Protein AF-A0A838DX05-F1 (afdb_monomer_lite)

Radius of gyration: 13.43 Å; chains: 1; bounding box: 34×19×41 Å

Foldseek 3Di:
DLLVDDAQDDQVVLVVLLVVVLVVQQPDDQPDADDPVNLVVLVSSLVNHDLVCLVVLQPDRDHPPDDHPRNVVVVVSSVVSNVSSVVVNVVVVVD

Secondary structure (DSSP, 8-state):
-GGGSPSSPPHHHHHHHHHHHHHHHHT--TT----HHHHHHHHHHHHH--GGGHHHHHS-----S---HHHHHHHHHHHHHHHHHHHHHHHHHT-

pLDDT: mean 90.09, std 6.98, range [59.56, 96.19]

Structure (mmCIF, N/CA/C/O backbone):
data_AF-A0A838DX05-F1
#
_entry.id   AF-A0A838DX05-F1
#
loop_
_atom_site.group_PDB
_atom_site.id
_atom_site.type_symbol
_atom_site.label_atom_id
_atom_site.label_alt_id
_atom_site.label_comp_id
_atom_site.label_asym_id
_atom_site.label_entity_id
_atom_site.label_seq_id
_atom_site.pdbx_PDB_ins_code
_atom_site.Cartn_x
_atom_site.Cartn_y
_atom_site.Cartn_z
_atom_site.occupancy
_atom_site.B_iso_or_equiv
_atom_site.auth_seq_id
_atom_site.auth_comp_id
_atom_site.auth_asym_id
_atom_site.auth_atom_id
_atom_site.pdbx_PDB_model_num
ATOM 1 N N . VAL A 1 1 ? -11.992 6.007 -8.756 1.00 62.38 1 VAL A N 1
ATOM 2 C CA . VAL A 1 1 ? -12.985 4.919 -8.543 1.00 62.38 1 VAL A CA 1
ATOM 3 C C . VAL A 1 1 ? -12.955 4.409 -7.104 1.00 62.38 1 VAL A C 1
ATOM 5 O O . VAL A 1 1 ? -14.012 4.321 -6.505 1.00 62.38 1 VAL A O 1
ATOM 8 N N . ILE A 1 2 ? -11.781 4.172 -6.505 1.00 71.19 2 ILE A N 1
ATOM 9 C CA . ILE A 1 2 ? -11.663 3.737 -5.099 1.00 71.19 2 ILE A CA 1
ATOM 10 C C . ILE A 1 2 ? -12.052 4.812 -4.059 1.00 71.19 2 ILE A C 1
ATOM 12 O O . ILE A 1 2 ? -12.603 4.495 -3.013 1.00 71.19 2 ILE A O 1
ATOM 16 N N . GLU A 1 3 ? -11.851 6.091 -4.382 1.00 71.25 3 GLU A N 1
ATOM 17 C CA . GLU A 1 3 ? -12.221 7.250 -3.544 1.00 71.25 3 GLU A CA 1
ATOM 18 C C . GLU A 1 3 ? -13.730 7.444 -3.351 1.00 71.25 3 GLU A C 1
ATOM 20 O O . GLU A 1 3 ? -14.146 8.119 -2.417 1.00 71.25 3 GLU A O 1
ATOM 25 N N . ALA A 1 4 ? -14.553 6.868 -4.230 1.00 77.94 4 ALA A N 1
ATOM 26 C CA . ALA A 1 4 ? -16.008 6.977 -4.147 1.00 77.94 4 ALA A CA 1
ATOM 27 C C . ALA A 1 4 ? -16.625 5.938 -3.195 1.00 77.94 4 ALA A C 1
ATOM 29 O O . ALA A 1 4 ? -17.836 5.950 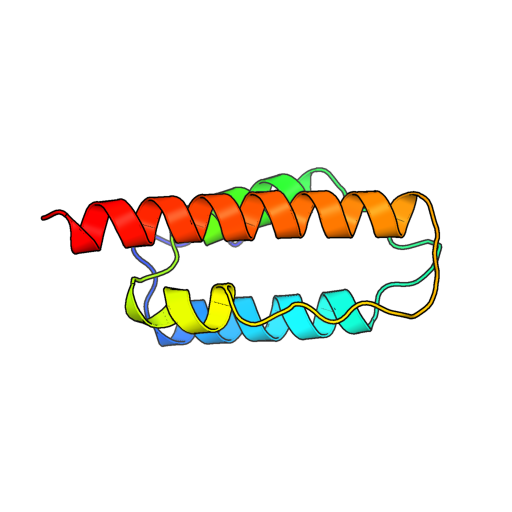-2.976 1.00 77.94 4 ALA A O 1
ATOM 30 N N . ILE A 1 5 ? -15.815 5.019 -2.658 1.00 79.50 5 ILE A N 1
ATOM 31 C CA . ILE A 1 5 ? -16.293 3.962 -1.772 1.00 79.50 5 ILE A CA 1
ATOM 32 C C . ILE A 1 5 ? -16.384 4.515 -0.342 1.00 79.50 5 ILE A C 1
ATOM 34 O O . ILE A 1 5 ? -15.372 4.998 0.176 1.00 79.50 5 ILE A O 1
ATOM 38 N N . PRO A 1 6 ? -17.555 4.429 0.318 1.00 78.62 6 PRO A N 1
ATOM 39 C CA . PRO A 1 6 ? -17.725 4.922 1.679 1.00 78.62 6 PRO A CA 1
ATOM 40 C C . PRO A 1 6 ? -16.796 4.202 2.660 1.00 78.62 6 PRO A C 1
ATOM 42 O O . PRO A 1 6 ? -16.552 2.998 2.552 1.00 78.62 6 PRO A O 1
ATOM 45 N N . THR A 1 7 ? -16.276 4.959 3.622 1.00 80.44 7 THR A N 1
ATOM 46 C CA . THR A 1 7 ? -15.392 4.467 4.680 1.00 80.44 7 THR A CA 1
ATOM 47 C C . THR A 1 7 ? -16.167 4.219 5.984 1.00 80.44 7 THR A C 1
ATOM 49 O O . THR A 1 7 ? -17.186 4.874 6.219 1.00 80.44 7 THR A O 1
ATOM 52 N N . PRO A 1 8 ? -15.696 3.304 6.858 1.00 79.94 8 PRO A N 1
ATOM 53 C CA . PRO A 1 8 ? -14.558 2.400 6.660 1.00 79.94 8 PRO A CA 1
ATOM 54 C C . PRO A 1 8 ? -14.875 1.283 5.656 1.00 79.94 8 PRO A C 1
ATOM 56 O O . PRO A 1 8 ? -16.030 0.898 5.481 1.00 79.94 8 PRO A O 1
ATOM 59 N N . TRP A 1 9 ? -13.848 0.753 4.991 1.00 90.69 9 TRP A N 1
ATOM 60 C CA . TRP A 1 9 ? -14.036 -0.385 4.094 1.00 90.69 9 TRP A CA 1
ATOM 61 C C . TRP A 1 9 ? -14.355 -1.663 4.860 1.00 90.69 9 TRP A C 1
ATOM 63 O O . TRP A 1 9 ? -13.911 -1.865 5.992 1.00 90.69 9 TRP A O 1
ATOM 73 N N . SER A 1 10 ? -15.089 -2.560 4.202 1.00 92.06 10 SER A N 1
ATOM 74 C CA . SER A 1 10 ? -15.210 -3.935 4.672 1.00 92.06 10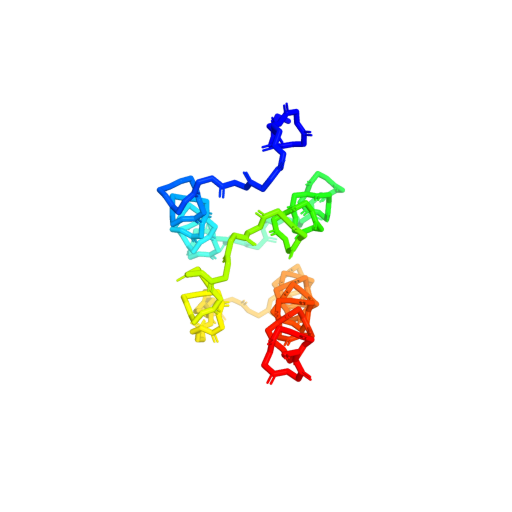 SER A CA 1
ATOM 75 C C . SER A 1 10 ? -13.852 -4.639 4.593 1.00 92.06 10 SER A C 1
ATOM 77 O O . SER A 1 10 ? -13.018 -4.313 3.745 1.00 92.06 10 SER A O 1
ATOM 79 N N . GLN A 1 11 ? -13.646 -5.640 5.452 1.00 92.88 11 GLN A N 1
ATOM 80 C CA . GLN A 1 11 ? -12.444 -6.480 5.415 1.00 92.88 11 GLN A CA 1
ATOM 81 C C . GLN A 1 11 ? -12.226 -7.079 4.021 1.00 92.88 11 GLN A C 1
ATOM 83 O O . GLN A 1 11 ? -11.144 -6.953 3.463 1.00 92.88 11 GLN A O 1
ATOM 88 N N . HIS A 1 12 ? -13.283 -7.640 3.426 1.00 93.00 12 HIS A N 1
ATOM 89 C CA . HIS A 1 12 ? -13.211 -8.240 2.096 1.00 93.00 12 HIS A CA 1
ATOM 90 C C . HIS A 1 12 ? -12.683 -7.261 1.040 1.00 93.00 12 HIS A C 1
ATOM 92 O O . HIS A 1 12 ? -11.826 -7.623 0.239 1.00 93.00 12 HIS A O 1
ATOM 98 N N . LEU A 1 13 ? -13.157 -6.011 1.054 1.00 93.00 13 LEU A N 1
ATOM 99 C CA . LEU A 1 13 ? -12.666 -4.999 0.126 1.00 93.00 13 LEU A CA 1
ATOM 100 C C . LEU A 1 13 ? -11.198 -4.649 0.398 1.00 93.00 13 LEU A C 1
ATOM 102 O O . LEU A 1 13 ? -10.417 -4.539 -0.544 1.00 93.00 13 LEU A O 1
ATOM 106 N N . GLY A 1 14 ? -10.818 -4.499 1.669 1.00 94.06 14 GLY A N 1
ATOM 107 C CA . GLY A 1 14 ? -9.432 -4.244 2.057 1.00 94.06 14 GLY A CA 1
ATOM 108 C C . GLY A 1 14 ? -8.475 -5.325 1.555 1.00 94.06 14 GLY A C 1
ATOM 109 O O . GLY A 1 14 ? -7.469 -5.003 0.923 1.00 94.06 14 GLY A O 1
ATOM 110 N N . ASP A 1 15 ? -8.833 -6.592 1.757 1.00 94.50 15 ASP A N 1
ATOM 111 C CA . ASP A 1 15 ? -8.043 -7.746 1.325 1.00 94.50 15 ASP A CA 1
ATOM 112 C C . ASP A 1 15 ? -7.901 -7.789 -0.203 1.00 94.50 15 ASP A C 1
ATOM 114 O O . ASP A 1 15 ? -6.791 -7.922 -0.720 1.00 94.50 15 ASP A O 1
ATOM 118 N N . VAL A 1 16 ? -9.002 -7.588 -0.939 1.00 94.31 16 VAL A N 1
ATOM 119 C CA . VAL A 1 16 ? -8.991 -7.541 -2.411 1.00 94.31 16 VAL A CA 1
ATOM 120 C C . VAL A 1 16 ? -8.119 -6.395 -2.927 1.00 94.31 16 VAL A C 1
ATOM 122 O O . VAL A 1 16 ? -7.355 -6.582 -3.874 1.00 94.31 16 VAL A O 1
ATOM 125 N N . CYS A 1 17 ? -8.188 -5.211 -2.313 1.00 93.12 17 CYS A N 1
ATOM 126 C CA . CYS A 1 17 ? -7.359 -4.078 -2.720 1.00 93.12 17 CYS A CA 1
ATOM 127 C C . CYS A 1 17 ? -5.868 -4.320 -2.452 1.00 93.12 17 CYS A C 1
ATOM 129 O O . CYS A 1 17 ? -5.037 -3.954 -3.284 1.00 93.12 17 CYS A O 1
ATOM 131 N N . LEU A 1 18 ? -5.516 -4.933 -1.318 1.00 95.19 18 LEU A N 1
ATOM 132 C CA . LEU A 1 18 ? -4.129 -5.278 -0.998 1.00 95.19 18 LEU A CA 1
ATOM 133 C C . LEU A 1 18 ? -3.575 -6.346 -1.946 1.00 95.19 18 LEU A C 1
ATOM 135 O O . LEU A 1 18 ? -2.449 -6.205 -2.421 1.00 95.19 18 LEU A O 1
ATOM 139 N N . ASP A 1 19 ? -4.361 -7.375 -2.257 1.00 95.25 19 ASP A N 1
ATOM 140 C CA . ASP A 1 19 ? -3.983 -8.420 -3.212 1.00 95.25 19 ASP A CA 1
ATOM 141 C C . ASP A 1 19 ? -3.794 -7.853 -4.628 1.00 95.25 19 ASP A C 1
ATOM 143 O O . ASP A 1 19 ? -2.764 -8.083 -5.264 1.00 95.25 19 ASP A O 1
ATOM 147 N N . ALA A 1 20 ? -4.733 -7.026 -5.098 1.00 93.81 20 ALA A N 1
ATOM 148 C CA . ALA A 1 20 ? -4.622 -6.356 -6.392 1.00 93.81 20 ALA A CA 1
ATOM 149 C C . ALA A 1 20 ? -3.381 -5.453 -6.469 1.00 93.81 20 ALA A C 1
ATOM 151 O O . ALA A 1 20 ? -2.678 -5.450 -7.480 1.00 93.81 20 ALA A O 1
ATOM 152 N N . LEU A 1 21 ? -3.077 -4.720 -5.394 1.00 94.50 21 LEU A N 1
ATOM 153 C CA . LEU A 1 21 ? -1.881 -3.884 -5.315 1.00 94.50 21 LEU A CA 1
ATOM 154 C C . LEU A 1 21 ? -0.596 -4.726 -5.348 1.00 94.50 21 LEU A C 1
ATOM 156 O O . LEU A 1 21 ? 0.342 -4.361 -6.053 1.00 94.50 21 LEU A O 1
ATOM 160 N N . ARG A 1 22 ? -0.547 -5.861 -4.635 1.00 95.12 22 ARG A N 1
ATOM 161 C CA . ARG A 1 22 ? 0.610 -6.778 -4.665 1.00 95.12 22 ARG A CA 1
ATOM 162 C C . ARG A 1 22 ? 0.847 -7.315 -6.069 1.00 95.12 22 ARG A C 1
ATOM 164 O O . ARG A 1 22 ? 1.969 -7.238 -6.561 1.00 95.12 22 ARG A O 1
ATOM 171 N N . LYS A 1 23 ? -0.211 -7.795 -6.724 1.00 94.62 23 LYS A N 1
ATOM 172 C CA . LYS A 1 23 ? -0.153 -8.281 -8.108 1.00 94.62 23 LYS A CA 1
ATOM 173 C C . LYS A 1 23 ? 0.348 -7.200 -9.057 1.00 94.62 23 LYS A C 1
ATOM 175 O O . LYS A 1 23 ? 1.284 -7.445 -9.805 1.00 94.62 23 LYS A O 1
ATOM 180 N N . HIS A 1 24 ? -0.193 -5.988 -8.947 1.00 93.62 24 HIS A N 1
ATOM 181 C CA . HIS A 1 24 ? 0.246 -4.872 -9.777 1.00 93.62 24 HIS A CA 1
ATOM 182 C C . HIS A 1 24 ? 1.739 -4.570 -9.609 1.00 93.62 24 HIS A C 1
ATOM 184 O O . HIS A 1 24 ? 2.432 -4.369 -10.600 1.00 93.62 24 HIS A O 1
ATOM 190 N N . ILE A 1 25 ? 2.250 -4.5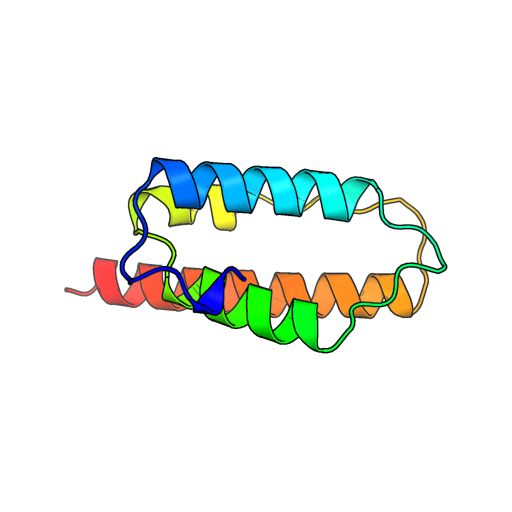71 -8.372 1.00 93.56 25 ILE A N 1
ATOM 191 C CA . ILE A 1 25 ? 3.667 -4.293 -8.098 1.00 93.56 25 ILE A CA 1
ATOM 192 C C . ILE A 1 25 ? 4.586 -5.353 -8.714 1.00 93.56 25 ILE A C 1
ATOM 194 O O . ILE A 1 25 ? 5.646 -5.012 -9.236 1.00 93.56 25 ILE A O 1
ATOM 198 N N . LEU A 1 26 ? 4.183 -6.623 -8.675 1.00 93.81 26 LEU A N 1
ATOM 199 C CA . LEU A 1 26 ? 4.939 -7.725 -9.275 1.00 93.81 26 LEU A CA 1
ATOM 200 C C . LEU A 1 26 ? 4.999 -7.646 -10.807 1.00 93.81 26 LEU A C 1
ATOM 202 O O . LEU A 1 26 ? 5.936 -8.168 -11.406 1.00 93.81 26 LEU A O 1
ATOM 206 N N . GLU A 1 27 ? 4.029 -6.985 -11.432 1.00 93.25 27 GLU A N 1
ATOM 207 C CA . GLU A 1 27 ? 3.942 -6.807 -12.884 1.00 93.25 27 GLU A CA 1
ATOM 208 C C . GLU A 1 27 ? 4.631 -5.523 -13.382 1.00 93.25 27 GLU A C 1
ATOM 210 O O . GLU A 1 27 ? 4.639 -5.261 -14.584 1.00 93.25 27 GLU A O 1
ATOM 215 N N . LEU A 1 28 ? 5.216 -4.714 -12.488 1.00 92.38 28 LEU A N 1
ATOM 216 C CA . LEU A 1 28 ? 5.869 -3.459 -12.867 1.00 92.38 28 LEU A CA 1
ATOM 217 C C . LEU A 1 28 ? 7.099 -3.695 -13.751 1.00 92.38 28 LEU A C 1
ATOM 219 O O . LEU A 1 28 ? 7.990 -4.486 -13.438 1.00 92.38 28 LEU A O 1
ATOM 223 N N . ASP A 1 29 ? 7.201 -2.898 -14.808 1.00 89.88 29 ASP A N 1
ATOM 224 C CA . ASP A 1 29 ? 8.352 -2.848 -15.705 1.00 89.88 29 ASP A CA 1
ATOM 225 C C . ASP A 1 29 ? 9.071 -1.484 -15.648 1.00 89.88 29 ASP A C 1
ATOM 227 O O . ASP A 1 29 ? 8.791 -0.617 -14.815 1.00 89.88 29 ASP A O 1
ATOM 231 N N . ASP A 1 30 ? 10.038 -1.278 -16.541 1.00 86.12 30 ASP A N 1
ATOM 232 C CA . ASP A 1 30 ? 10.805 -0.037 -16.658 1.00 86.12 30 ASP A CA 1
ATOM 233 C C . ASP A 1 30 ? 9.977 1.169 -17.147 1.00 86.12 30 ASP A C 1
ATOM 235 O O . ASP A 1 30 ? 10.392 2.318 -16.964 1.00 86.12 30 ASP A O 1
ATOM 239 N N . LYS A 1 31 ? 8.792 0.930 -17.716 1.00 86.88 31 LYS A N 1
ATOM 240 C CA . LYS A 1 31 ? 7.859 1.953 -18.219 1.00 86.88 31 LYS A CA 1
ATOM 241 C C . LYS A 1 31 ? 6.738 2.271 -17.234 1.00 86.88 31 LYS A C 1
ATOM 243 O O . LYS A 1 31 ? 6.037 3.271 -17.402 1.00 86.88 31 LYS A O 1
ATOM 248 N N . SER A 1 32 ? 6.585 1.461 -16.196 1.00 88.38 32 SER A N 1
ATOM 249 C CA . SER A 1 32 ? 5.519 1.562 -15.207 1.00 88.38 32 SER A CA 1
ATOM 250 C C . SER A 1 32 ? 5.780 2.695 -14.213 1.00 88.38 32 SER A C 1
ATOM 252 O O . SER A 1 32 ? 6.238 2.478 -13.094 1.00 88.38 32 SER A O 1
ATOM 254 N N . TYR A 1 33 ? 5.503 3.938 -14.605 1.00 87.69 33 TYR A N 1
ATOM 255 C CA . TYR A 1 33 ? 5.628 5.101 -13.722 1.00 87.69 33 TYR A CA 1
ATOM 256 C C . TYR A 1 33 ? 4.365 5.301 -12.859 1.00 87.69 33 TYR A C 1
ATOM 258 O O . TYR A 1 33 ? 3.257 5.303 -13.408 1.00 87.69 33 TYR A O 1
ATO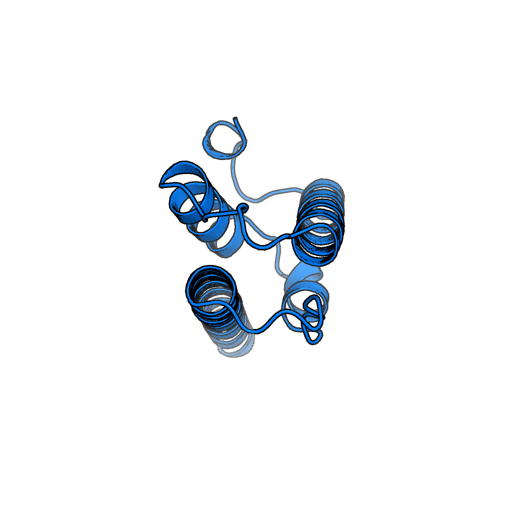M 266 N N . PRO A 1 34 ? 4.487 5.520 -11.532 1.00 86.19 34 PRO A N 1
ATOM 267 C CA . PRO A 1 34 ? 3.331 5.809 -10.693 1.00 86.19 34 PRO A CA 1
ATOM 268 C C . PRO A 1 34 ? 2.778 7.197 -11.036 1.00 86.19 34 PRO A C 1
ATOM 270 O O . PRO A 1 34 ? 3.389 8.231 -10.770 1.00 86.19 34 PRO A O 1
ATOM 273 N N . THR A 1 35 ? 1.603 7.228 -11.660 1.00 87.88 35 THR A N 1
ATOM 274 C CA . THR A 1 35 ? 0.887 8.472 -11.964 1.00 87.88 35 THR A CA 1
ATOM 275 C C . THR A 1 35 ? 0.247 9.066 -10.704 1.00 87.88 35 THR A C 1
ATOM 277 O O . THR A 1 35 ? 0.145 8.409 -9.666 1.00 87.88 35 THR A O 1
ATOM 280 N N . GLY A 1 36 ? -0.264 10.301 -10.791 1.00 85.19 36 GLY A N 1
ATOM 281 C CA . GLY A 1 36 ? -0.966 10.947 -9.670 1.00 85.19 36 GLY A CA 1
ATOM 282 C C . GLY A 1 36 ? -2.152 10.135 -9.124 1.00 85.19 36 GLY A C 1
ATOM 283 O O . GLY A 1 36 ? -2.428 10.176 -7.927 1.00 85.19 36 GLY A O 1
ATOM 284 N N . HIS A 1 37 ? -2.793 9.315 -9.964 1.00 86.75 37 HIS A N 1
ATOM 285 C CA . HIS A 1 37 ? -3.878 8.422 -9.548 1.00 86.75 37 HIS A CA 1
ATOM 286 C C . HIS A 1 37 ? -3.426 7.381 -8.519 1.00 86.75 37 HIS A C 1
ATOM 288 O O . HIS A 1 37 ? -4.178 7.058 -7.602 1.00 86.75 37 HIS A O 1
ATOM 294 N N . TRP A 1 38 ? -2.192 6.883 -8.631 1.00 89.50 38 TRP A N 1
ATOM 295 C CA . TRP A 1 38 ? -1.643 5.938 -7.663 1.00 89.50 38 TRP A CA 1
ATOM 296 C C . TRP A 1 38 ? -1.385 6.599 -6.320 1.00 89.50 38 TRP A C 1
ATOM 298 O O . TRP A 1 38 ? -1.724 6.030 -5.287 1.00 89.50 38 TRP A O 1
ATOM 308 N N . GLN A 1 39 ? -0.866 7.828 -6.313 1.00 86.88 39 GLN A N 1
ATOM 309 C CA . GLN A 1 39 ? -0.677 8.581 -5.075 1.00 86.88 39 GLN A CA 1
ATOM 310 C C . GLN A 1 39 ? -2.001 8.785 -4.321 1.00 86.88 39 GLN A C 1
ATOM 312 O O . GLN A 1 39 ? -2.048 8.616 -3.097 1.00 86.88 39 GLN A O 1
ATOM 317 N N . MET A 1 40 ? -3.077 9.103 -5.046 1.00 89.56 40 MET A N 1
ATOM 318 C CA . MET A 1 40 ? -4.414 9.209 -4.462 1.00 89.56 40 MET A CA 1
ATOM 319 C C . MET A 1 40 ? -4.893 7.852 -3.937 1.00 89.56 40 MET A C 1
ATOM 321 O O . MET A 1 40 ? -5.261 7.756 -2.769 1.00 89.56 40 MET A O 1
ATOM 325 N N . ALA A 1 41 ? -4.773 6.786 -4.737 1.00 90.62 41 ALA A N 1
ATOM 326 C CA . ALA A 1 41 ? -5.158 5.435 -4.334 1.00 90.62 41 ALA A CA 1
ATOM 327 C C . ALA A 1 41 ? -4.434 4.967 -3.060 1.00 90.62 41 ALA A C 1
ATOM 329 O O . ALA A 1 41 ? -5.091 4.498 -2.132 1.00 90.62 41 ALA A O 1
ATOM 330 N N . PHE A 1 42 ? -3.113 5.160 -2.959 1.00 92.50 42 PHE A N 1
ATOM 331 C CA . PHE A 1 42 ? -2.339 4.835 -1.756 1.00 92.50 42 PHE A CA 1
ATOM 332 C C . PHE A 1 42 ? -2.843 5.582 -0.525 1.00 92.50 42 PHE A C 1
ATOM 334 O O . PHE A 1 42 ? -3.000 4.987 0.541 1.00 92.50 42 PHE A O 1
ATOM 341 N N . THR A 1 43 ? -3.116 6.879 -0.671 1.00 91.00 43 THR A N 1
ATOM 342 C CA . THR A 1 43 ? -3.618 7.712 0.427 1.00 91.00 43 THR A CA 1
ATOM 343 C C . THR A 1 43 ? -5.005 7.248 0.870 1.00 91.00 43 THR A C 1
ATOM 345 O O . THR A 1 43 ? -5.233 7.043 2.062 1.00 91.00 43 THR A O 1
ATOM 348 N N . THR A 1 44 ? -5.918 7.009 -0.075 1.00 91.94 44 THR A N 1
ATOM 349 C CA . THR A 1 44 ? -7.267 6.506 0.211 1.00 91.94 44 THR A CA 1
ATOM 350 C C . THR A 1 44 ? -7.214 5.143 0.890 1.00 91.94 44 THR A C 1
ATOM 352 O O . THR A 1 44 ? -7.822 4.975 1.942 1.00 91.94 44 THR A O 1
ATOM 355 N N . MET A 1 45 ? -6.451 4.188 0.346 1.00 93.12 45 MET A N 1
ATOM 356 C CA . MET A 1 45 ? -6.284 2.857 0.937 1.00 93.12 45 MET A CA 1
ATOM 357 C C . MET A 1 45 ? -5.739 2.951 2.363 1.00 93.12 45 MET A C 1
ATOM 359 O O . MET A 1 45 ? -6.299 2.348 3.276 1.00 93.12 45 MET A O 1
ATOM 363 N N . ALA A 1 46 ? -4.690 3.749 2.584 1.00 93.12 46 ALA A N 1
ATOM 364 C CA . ALA A 1 46 ? -4.082 3.898 3.902 1.00 93.12 46 ALA A CA 1
ATOM 365 C C . ALA A 1 46 ? -5.071 4.409 4.958 1.00 93.12 46 ALA A C 1
ATOM 367 O O . ALA A 1 46 ? -4.958 4.010 6.113 1.00 93.12 46 ALA A O 1
ATOM 368 N N . LEU A 1 47 ? -6.033 5.259 4.586 1.00 91.50 47 LEU A N 1
ATOM 369 C CA . LEU A 1 47 ? -7.045 5.809 5.496 1.00 91.50 47 LEU A CA 1
ATOM 370 C C . LEU A 1 47 ? -8.288 4.921 5.634 1.00 91.50 47 LEU A C 1
ATOM 372 O O . LEU A 1 47 ? -8.897 4.887 6.700 1.00 91.50 47 LEU A O 1
ATOM 376 N N . ALA A 1 48 ? -8.666 4.214 4.571 1.00 92.56 48 ALA A N 1
ATOM 377 C CA . ALA A 1 48 ? -9.919 3.473 4.498 1.00 92.56 48 ALA A CA 1
ATOM 378 C C . ALA A 1 48 ? -9.811 2.008 4.945 1.00 92.56 48 ALA A C 1
ATOM 380 O O . ALA A 1 48 ? -10.828 1.426 5.329 1.00 92.56 48 ALA A O 1
ATOM 381 N N . LEU A 1 49 ? -8.604 1.422 4.921 1.00 93.94 49 LEU A N 1
ATOM 382 C CA . LEU A 1 49 ? -8.379 0.035 5.336 1.00 93.94 49 LEU A CA 1
ATOM 383 C C . LEU A 1 49 ? -8.870 -0.197 6.777 1.00 93.94 49 LEU A C 1
ATOM 385 O O . LEU A 1 49 ? -8.539 0.610 7.660 1.00 93.94 49 LEU A O 1
ATOM 389 N N . PRO A 1 50 ? -9.627 -1.278 7.034 1.00 93.69 50 PRO A N 1
ATOM 390 C CA . PRO A 1 50 ? -10.023 -1.649 8.384 1.00 93.69 50 PRO A CA 1
ATOM 391 C C . PRO A 1 50 ? -8.830 -2.232 9.165 1.00 93.69 50 PRO A C 1
ATOM 393 O O . PRO A 1 50 ? -7.879 -2.724 8.548 1.00 93.69 50 PRO A O 1
ATOM 396 N N . PRO A 1 51 ? -8.873 -2.229 10.512 1.00 93.62 51 PRO A N 1
ATOM 397 C CA . PRO A 1 51 ? -7.770 -2.720 11.346 1.00 93.62 51 PRO A CA 1
ATOM 398 C C . PRO A 1 51 ? -7.385 -4.177 11.073 1.00 93.62 51 PRO A C 1
ATOM 400 O O . PRO A 1 51 ? -6.211 -4.529 11.139 1.00 93.62 51 PRO A O 1
ATOM 403 N N . THR A 1 52 ? -8.355 -5.008 10.684 1.00 94.38 52 THR A N 1
ATOM 404 C CA . THR A 1 52 ? -8.1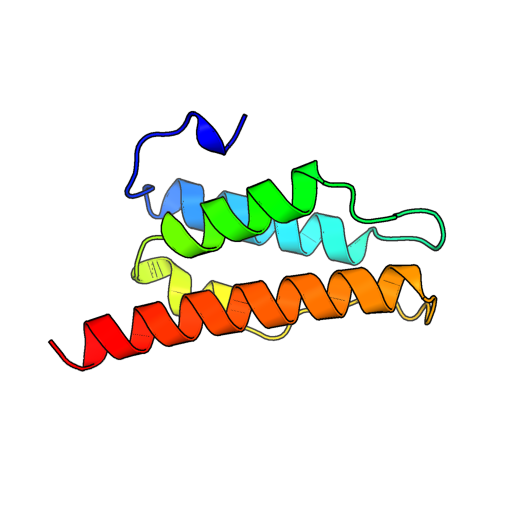38 -6.417 10.322 1.00 94.38 52 THR A CA 1
ATOM 405 C C . THR A 1 52 ? -7.186 -6.605 9.138 1.00 94.38 52 THR A C 1
ATOM 407 O O . THR A 1 52 ? -6.586 -7.666 9.013 1.00 94.38 52 THR A O 1
ATOM 410 N N . CYS A 1 53 ? -6.991 -5.584 8.298 1.00 95.69 53 CYS A N 1
ATOM 411 C CA . CYS A 1 53 ? -6.085 -5.641 7.151 1.00 95.69 53 CYS A CA 1
ATOM 412 C C . CYS A 1 53 ? -4.684 -5.062 7.446 1.00 95.69 53 CYS A C 1
ATOM 414 O O . CYS A 1 53 ? -3.828 -5.050 6.559 1.00 95.69 53 CYS A O 1
ATOM 416 N N . PHE A 1 54 ? -4.423 -4.539 8.651 1.00 94.81 54 PHE A N 1
ATOM 417 C CA . PHE A 1 54 ? -3.168 -3.833 8.950 1.00 94.81 54 PHE A CA 1
ATOM 418 C C . PHE A 1 54 ? -1.941 -4.741 8.901 1.00 94.81 54 PHE A C 1
ATOM 420 O O . PHE A 1 54 ? -0.914 -4.338 8.351 1.00 94.81 54 PHE A O 1
ATOM 427 N N . GLU A 1 55 ? -2.053 -5.967 9.413 1.00 94.38 55 GLU A N 1
ATOM 428 C CA . GLU A 1 55 ? -0.974 -6.954 9.337 1.00 94.38 55 GLU A CA 1
ATOM 429 C C . GLU A 1 55 ? -0.641 -7.284 7.877 1.00 94.38 55 GLU A C 1
ATOM 431 O O . GLU A 1 55 ? 0.512 -7.175 7.457 1.00 94.38 55 GLU A O 1
ATOM 436 N N . ALA A 1 56 ? -1.664 -7.572 7.065 1.00 94.25 56 ALA A N 1
ATOM 437 C CA . ALA A 1 56 ? -1.508 -7.883 5.645 1.00 94.25 56 ALA A CA 1
ATOM 438 C C . ALA A 1 56 ? -0.887 -6.725 4.841 1.00 94.25 56 ALA A C 1
ATOM 440 O O . ALA A 1 56 ? -0.115 -6.953 3.905 1.00 94.25 56 ALA A O 1
ATOM 441 N N . ALA A 1 57 ? -1.180 -5.476 5.212 1.00 94.69 57 ALA A N 1
ATOM 442 C CA . ALA A 1 57 ? -0.593 -4.292 4.590 1.00 94.69 57 ALA A CA 1
ATOM 443 C C . ALA A 1 57 ? 0.894 -4.088 4.946 1.00 94.69 57 ALA A C 1
ATOM 445 O O . ALA A 1 57 ? 1.624 -3.466 4.170 1.00 94.69 57 ALA A O 1
ATOM 446 N N . GLN A 1 58 ? 1.352 -4.603 6.093 1.00 93.25 58 GLN A N 1
ATOM 447 C CA . GLN A 1 58 ? 2.733 -4.461 6.572 1.00 93.25 58 GLN A CA 1
ATOM 448 C C . GLN A 1 58 ? 3.659 -5.613 6.187 1.00 93.25 58 GLN A C 1
ATOM 450 O O . GLN A 1 58 ? 4.878 -5.452 6.273 1.00 93.25 58 GLN A O 1
ATOM 455 N N . VAL A 1 59 ? 3.117 -6.744 5.723 1.00 93.12 59 VAL A N 1
ATOM 456 C CA . VAL A 1 59 ? 3.931 -7.827 5.155 1.00 93.12 59 VAL A CA 1
ATOM 457 C C . VAL A 1 59 ? 4.839 -7.254 4.055 1.00 93.12 59 VAL A C 1
ATOM 459 O O . VAL A 1 59 ? 4.330 -6.507 3.207 1.00 93.12 59 VAL A O 1
ATOM 462 N N . PRO A 1 60 ? 6.146 -7.601 4.037 1.00 92.94 60 PRO A N 1
ATOM 463 C CA . PRO A 1 60 ? 7.097 -7.104 3.052 1.00 92.94 60 PRO A CA 1
ATOM 464 C C . PRO A 1 60 ? 6.559 -7.150 1.620 1.00 92.94 60 PRO A C 1
ATOM 466 O O . PRO A 1 60 ? 5.859 -8.082 1.213 1.00 92.94 60 PRO A O 1
ATOM 469 N N . TRP A 1 61 ? 6.867 -6.099 0.869 1.00 93.94 61 TRP A N 1
ATOM 470 C CA . TRP A 1 61 ? 6.447 -5.950 -0.517 1.00 93.94 61 TRP A CA 1
ATOM 471 C C . TRP A 1 61 ? 7.581 -6.412 -1.420 1.00 93.94 61 TRP A C 1
ATOM 473 O O . TRP A 1 61 ? 8.692 -5.881 -1.354 1.00 93.94 61 TRP A O 1
ATOM 483 N N . GLU A 1 62 ? 7.296 -7.416 -2.237 1.00 93.69 62 GLU A N 1
ATOM 484 C CA . GLU A 1 62 ? 8.211 -7.885 -3.267 1.00 93.69 62 GLU A CA 1
ATOM 485 C C . GLU A 1 62 ? 8.145 -6.951 -4.470 1.00 93.69 62 GLU A C 1
ATOM 487 O O . GLU A 1 62 ? 7.078 -6.458 -4.828 1.00 93.69 62 GLU A O 1
ATOM 492 N N . PHE A 1 63 ? 9.299 -6.699 -5.079 1.00 91.94 63 PHE A N 1
ATOM 493 C CA . PHE A 1 63 ? 9.417 -5.881 -6.278 1.00 91.94 63 PHE A CA 1
ATOM 494 C C . PHE A 1 63 ? 10.207 -6.653 -7.335 1.00 91.94 63 PHE A C 1
ATOM 496 O O . PHE A 1 63 ? 11.126 -7.398 -6.976 1.00 91.94 63 PHE A O 1
ATOM 503 N N . PRO A 1 64 ? 9.925 -6.425 -8.625 1.00 90.00 64 PRO A N 1
ATOM 504 C CA . PRO A 1 64 ? 10.747 -6.928 -9.715 1.00 90.00 64 PRO A CA 1
ATOM 505 C C . PRO A 1 64 ? 12.217 -6.517 -9.552 1.00 90.00 64 PRO A C 1
ATOM 507 O O . PRO A 1 64 ? 12.536 -5.453 -9.016 1.00 90.00 64 PRO A O 1
ATOM 510 N N . VAL A 1 65 ? 13.131 -7.353 -10.052 1.00 80.75 65 VAL A N 1
ATOM 511 C CA . VAL A 1 65 ? 14.594 -7.179 -9.897 1.00 80.75 65 VAL A CA 1
ATOM 512 C C . VAL A 1 65 ? 15.115 -5.904 -10.593 1.00 80.75 65 VAL A C 1
ATOM 514 O O . VAL A 1 65 ? 16.208 -5.414 -10.299 1.00 80.75 65 VAL A O 1
ATOM 517 N N . HIS A 1 66 ? 14.325 -5.311 -11.489 1.00 76.88 66 HIS A N 1
ATOM 518 C CA . HIS A 1 66 ? 14.678 -4.094 -12.211 1.00 76.88 66 HIS A CA 1
ATOM 519 C C . HIS A 1 66 ? 14.885 -2.904 -11.263 1.00 76.88 66 HIS A C 1
ATOM 521 O O . HIS A 1 66 ? 13.979 -2.464 -10.560 1.00 76.88 66 HIS A O 1
ATOM 527 N N . THR A 1 67 ? 16.093 -2.338 -11.267 1.00 74.25 67 THR A N 1
ATOM 528 C CA . THR A 1 67 ? 16.438 -1.185 -10.422 1.00 74.25 67 THR A CA 1
ATOM 529 C C . THR A 1 67 ? 16.442 0.093 -11.257 1.00 74.25 67 THR A C 1
ATOM 531 O O . THR A 1 67 ? 17.491 0.641 -11.581 1.00 74.25 67 THR A O 1
ATOM 534 N N . THR A 1 68 ? 15.251 0.555 -11.637 1.00 87.50 68 THR A N 1
ATOM 535 C CA . THR A 1 68 ? 15.051 1.831 -12.344 1.00 87.50 68 THR A CA 1
ATOM 536 C C . THR A 1 68 ? 14.658 2.944 -11.368 1.00 87.50 68 THR A C 1
ATOM 538 O O . THR A 1 68 ? 14.234 2.682 -10.238 1.00 87.50 68 THR A O 1
ATOM 541 N N . TRP A 1 69 ? 14.778 4.210 -11.782 1.00 88.94 69 TRP A N 1
ATOM 542 C CA . TRP A 1 69 ? 14.305 5.342 -10.972 1.00 88.94 69 TRP A CA 1
ATOM 543 C C . TRP A 1 69 ? 12.791 5.259 -10.709 1.00 88.94 69 TRP A C 1
ATOM 545 O O . TRP A 1 69 ? 12.337 5.552 -9.605 1.00 88.94 69 TRP A O 1
ATOM 555 N N . GLN A 1 70 ? 12.023 4.771 -11.682 1.00 89.62 70 GLN A N 1
ATOM 556 C CA . GLN A 1 70 ? 10.590 4.501 -11.575 1.00 89.62 70 GLN A CA 1
ATOM 557 C C . GLN A 1 70 ? 10.307 3.482 -10.463 1.00 89.62 70 GLN A C 1
ATOM 559 O O . GLN A 1 70 ? 9.442 3.714 -9.619 1.00 89.62 70 GLN A O 1
ATOM 564 N N . MET A 1 71 ? 11.093 2.402 -10.390 1.00 91.69 71 MET A N 1
ATOM 565 C CA . MET A 1 71 ? 10.973 1.410 -9.319 1.00 91.69 71 MET A CA 1
ATOM 566 C C . MET A 1 71 ? 11.255 2.019 -7.937 1.00 91.69 71 MET A C 1
ATOM 568 O O . MET A 1 71 ? 10.601 1.676 -6.953 1.00 91.69 71 MET A O 1
ATOM 572 N N . GLN A 1 72 ? 12.195 2.966 -7.845 1.00 91.56 72 GLN A N 1
ATOM 573 C CA . GLN A 1 72 ? 12.438 3.698 -6.597 1.00 91.56 72 GLN A CA 1
ATOM 574 C C . GLN A 1 72 ? 11.240 4.571 -6.197 1.00 91.56 72 GLN A C 1
ATOM 576 O O . GLN A 1 72 ? 10.919 4.644 -5.012 1.00 91.56 72 GLN A O 1
ATOM 581 N N . GLN A 1 73 ? 10.531 5.178 -7.157 1.00 92.75 73 GLN A N 1
ATOM 582 C CA . GLN A 1 73 ? 9.294 5.914 -6.861 1.00 92.75 73 GLN A CA 1
ATOM 583 C C . GLN A 1 73 ? 8.216 4.992 -6.282 1.00 92.75 73 GLN A C 1
ATOM 585 O O . GLN A 1 73 ? 7.637 5.306 -5.243 1.00 92.75 73 GLN A O 1
ATOM 590 N N . TRP A 1 74 ? 8.005 3.814 -6.871 1.00 93.94 74 TRP A N 1
ATOM 591 C CA . TRP A 1 74 ? 7.078 2.815 -6.326 1.00 93.94 74 TRP A CA 1
ATOM 592 C C . TRP A 1 74 ? 7.440 2.372 -4.910 1.00 93.94 74 TRP A C 1
ATOM 594 O O . TRP A 1 74 ? 6.581 2.364 -4.026 1.00 93.94 74 TRP A O 1
ATOM 604 N N . LYS A 1 75 ? 8.719 2.073 -4.663 1.00 93.75 75 LYS A N 1
ATOM 605 C CA . LYS A 1 75 ? 9.216 1.733 -3.322 1.00 93.75 75 LYS A CA 1
ATOM 606 C C . LYS A 1 75 ? 8.947 2.853 -2.318 1.00 93.75 75 LYS A C 1
ATOM 608 O O . LYS A 1 75 ? 8.528 2.573 -1.196 1.00 93.75 75 LYS A O 1
ATOM 613 N N . ASN A 1 76 ? 9.122 4.113 -2.717 1.00 93.44 76 ASN A N 1
ATOM 614 C CA . ASN A 1 76 ? 8.817 5.266 -1.870 1.00 93.44 76 ASN A CA 1
ATOM 615 C C . ASN A 1 76 ? 7.318 5.387 -1.568 1.00 93.44 76 ASN A C 1
ATOM 617 O O . ASN A 1 76 ? 6.953 5.613 -0.415 1.00 93.44 76 ASN A O 1
ATOM 621 N N . HIS A 1 77 ? 6.446 5.195 -2.561 1.00 93.81 77 HIS A N 1
ATOM 622 C CA . HIS A 1 77 ? 4.998 5.206 -2.341 1.00 93.81 77 HIS A CA 1
ATOM 623 C C . HIS A 1 77 ? 4.557 4.104 -1.377 1.00 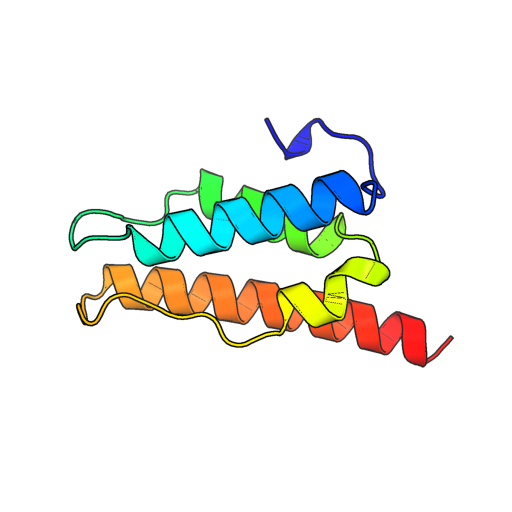93.81 77 HIS A C 1
ATOM 625 O O . HIS A 1 77 ? 3.822 4.386 -0.431 1.00 93.81 77 HIS A O 1
ATOM 631 N N . ILE A 1 78 ? 5.066 2.883 -1.556 1.00 95.38 78 ILE A N 1
ATOM 632 C CA . ILE A 1 78 ? 4.768 1.754 -0.671 1.00 95.38 78 ILE A CA 1
ATOM 633 C C . ILE A 1 78 ? 5.291 1.998 0.739 1.00 95.38 78 ILE A C 1
ATOM 635 O O . ILE A 1 78 ? 4.570 1.762 1.702 1.00 95.38 78 ILE A O 1
ATOM 639 N N . LYS A 1 79 ? 6.501 2.542 0.881 1.00 95.06 79 LYS A N 1
ATOM 640 C CA . LYS A 1 79 ? 7.053 2.922 2.185 1.00 95.06 79 LYS A CA 1
ATOM 641 C C . LYS A 1 79 ? 6.182 3.958 2.901 1.00 95.06 79 LYS A C 1
ATOM 643 O O . LYS A 1 79 ? 5.948 3.836 4.100 1.00 95.06 79 LYS A O 1
ATOM 648 N N . THR A 1 80 ? 5.692 4.972 2.188 1.00 94.75 80 THR A N 1
ATOM 649 C CA . THR A 1 80 ? 4.778 5.967 2.767 1.00 94.75 80 THR A CA 1
ATOM 650 C C . THR A 1 80 ? 3.437 5.334 3.140 1.00 94.75 80 THR A C 1
ATOM 652 O O . THR A 1 80 ? 2.939 5.572 4.238 1.00 94.75 80 THR A O 1
ATOM 655 N N . PHE A 1 81 ? 2.874 4.497 2.267 1.00 96.06 81 PHE A N 1
ATOM 656 C CA . PHE A 1 81 ? 1.636 3.760 2.521 1.00 96.06 81 PHE A CA 1
ATOM 657 C C . PHE A 1 81 ? 1.737 2.896 3.789 1.00 96.06 81 PHE A C 1
ATOM 659 O O . PHE A 1 81 ? 0.913 3.036 4.694 1.00 96.06 81 PHE A O 1
ATOM 666 N N . THR A 1 82 ? 2.773 2.062 3.909 1.00 96.19 82 THR A N 1
ATOM 667 C CA . THR A 1 82 ? 2.957 1.188 5.078 1.00 96.19 82 THR A CA 1
ATOM 668 C C . THR A 1 82 ? 3.210 1.983 6.354 1.00 96.19 82 THR A C 1
ATOM 670 O O . THR A 1 82 ? 2.678 1.628 7.404 1.00 96.19 82 THR A O 1
ATOM 673 N N . ALA A 1 83 ? 3.939 3.102 6.279 1.00 95.44 83 ALA A N 1
ATOM 674 C CA . ALA A 1 83 ? 4.135 3.995 7.418 1.00 95.44 83 ALA A CA 1
ATOM 675 C C . ALA A 1 83 ? 2.816 4.616 7.913 1.00 95.44 83 ALA A C 1
ATOM 677 O O . ALA A 1 83 ? 2.613 4.740 9.120 1.00 95.44 83 ALA A O 1
ATOM 678 N N . LEU A 1 84 ? 1.907 4.991 7.006 1.00 95.25 84 LEU A N 1
ATOM 679 C CA . LEU A 1 84 ? 0.585 5.505 7.374 1.00 95.25 84 LEU A CA 1
ATOM 680 C C . LEU A 1 84 ? -0.276 4.428 8.038 1.00 95.25 84 LEU A C 1
ATOM 682 O O . LEU A 1 84 ? -0.877 4.690 9.080 1.00 95.25 84 LEU A O 1
ATOM 686 N N . VAL A 1 85 ? -0.294 3.213 7.484 1.00 95.56 85 VAL A N 1
ATOM 687 C CA . VAL A 1 85 ? -1.010 2.084 8.095 1.00 95.56 85 VAL A CA 1
ATOM 688 C C . VAL A 1 85 ? -0.440 1.763 9.478 1.00 95.56 85 VAL A C 1
ATOM 690 O O . VAL A 1 85 ? -1.207 1.603 10.424 1.00 95.56 85 VAL A O 1
ATOM 693 N N . ARG A 1 86 ? 0.891 1.759 9.638 1.00 95.38 86 ARG A N 1
ATOM 694 C CA . ARG A 1 86 ? 1.539 1.532 10.939 1.00 95.38 86 ARG A CA 1
ATOM 695 C C . ARG A 1 86 ? 1.142 2.583 11.971 1.00 95.38 86 ARG A C 1
ATOM 697 O O . ARG A 1 86 ? 0.814 2.221 13.094 1.00 95.38 86 ARG A O 1
ATOM 704 N N . LYS A 1 87 ? 1.128 3.866 11.597 1.00 94.75 87 LYS A N 1
ATOM 705 C CA . LYS A 1 87 ? 0.671 4.943 12.490 1.00 94.75 87 LYS A CA 1
ATOM 706 C C . LYS A 1 87 ? -0.776 4.735 12.929 1.00 94.75 87 LYS A C 1
ATOM 708 O O . LYS A 1 87 ? -1.084 4.900 14.101 1.00 94.75 87 LYS A O 1
ATOM 713 N N . ARG A 1 88 ? -1.662 4.349 12.004 1.00 94.56 88 ARG A N 1
ATOM 714 C CA . ARG A 1 88 ? -3.058 4.035 12.342 1.00 94.56 88 ARG A CA 1
ATOM 715 C C . ARG A 1 88 ? -3.165 2.838 13.282 1.00 94.56 88 ARG A C 1
ATOM 717 O O . ARG A 1 88 ? -3.971 2.892 14.199 1.00 94.56 88 ARG A O 1
ATOM 724 N N . GLN A 1 89 ? -2.357 1.798 13.078 1.00 93.31 89 GLN A N 1
ATOM 725 C CA . GLN A 1 89 ? -2.297 0.656 13.990 1.00 93.31 89 GLN A CA 1
ATOM 726 C C . GLN A 1 89 ? -1.908 1.095 15.406 1.00 93.31 89 GLN A C 1
ATOM 728 O O . GLN A 1 89 ? -2.623 0.769 16.343 1.00 93.31 89 GLN A O 1
ATOM 733 N N . GLN A 1 90 ? -0.845 1.892 15.545 1.00 94.12 90 GLN A N 1
ATOM 734 C CA . GLN A 1 90 ? -0.382 2.391 16.846 1.00 94.12 90 GLN A CA 1
ATOM 735 C C . GLN A 1 90 ? -1.459 3.202 17.572 1.00 94.12 90 GLN A C 1
ATOM 737 O O . GLN A 1 90 ? -1.704 2.973 18.746 1.00 94.12 90 GLN A O 1
ATOM 742 N N . ILE A 1 91 ? -2.162 4.089 16.858 1.00 92.94 91 ILE A N 1
ATOM 743 C CA . ILE A 1 91 ? -3.257 4.881 17.439 1.00 92.94 91 ILE A CA 1
ATOM 744 C C . ILE A 1 91 ? -4.366 3.980 17.999 1.00 92.94 91 ILE A C 1
ATOM 746 O O . ILE A 1 91 ? -4.952 4.316 19.016 1.00 92.94 91 ILE A O 1
ATOM 750 N N . ILE A 1 92 ? -4.669 2.855 17.346 1.00 90.31 92 ILE A N 1
ATOM 751 C CA . ILE A 1 92 ? -5.691 1.913 17.825 1.00 90.31 92 ILE A CA 1
ATOM 752 C C . ILE A 1 92 ? -5.178 1.081 19.004 1.00 90.31 92 ILE A C 1
ATOM 754 O O . ILE A 1 92 ? -5.953 0.790 19.902 1.00 90.31 92 ILE A O 1
ATOM 758 N N . GLU A 1 93 ? -3.900 0.697 19.007 1.00 89.19 93 GLU A N 1
ATOM 759 C CA . GLU A 1 93 ? -3.275 -0.053 20.108 1.00 89.19 93 GLU A CA 1
ATOM 760 C C . GLU A 1 93 ? -3.124 0.784 21.394 1.00 89.19 93 GLU A C 1
ATOM 762 O O . GLU A 1 93 ? -3.044 0.222 22.483 1.00 89.19 93 GLU A O 1
ATOM 767 N N . GLU A 1 94 ? -3.073 2.113 21.273 1.00 82.56 94 GLU A N 1
ATOM 768 C CA . GLU A 1 94 ? -2.952 3.061 22.391 1.00 82.56 94 GLU A CA 1
ATOM 769 C C . GLU A 1 94 ? -4.305 3.498 23.001 1.00 82.56 94 GLU A C 1
ATOM 771 O O . GLU A 1 94 ? -4.302 4.215 24.006 1.00 82.56 94 GLU A O 1
ATOM 776 N N . ILE A 1 95 ? -5.444 3.088 22.419 1.00 59.56 95 ILE A N 1
ATOM 777 C CA . ILE A 1 95 ? -6.818 3.392 22.883 1.00 59.56 95 ILE A CA 1
ATOM 778 C C . ILE A 1 95 ? -7.412 2.188 23.618 1.00 59.56 95 ILE A C 1
ATOM 780 O O . ILE A 1 95 ? -7.965 2.405 24.721 1.00 59.56 95 ILE A O 1
#

Sequence (95 aa):
VIEAIPTPWSQHLGDVCLDALRKHILELDDKSYPTGHWQMAFTTMALALPPTCFEAAQVPWEFPVHTTWQMQQWKNHIKTFTALVRKRQQIIEEI